Protein AF-A0A183SX69-F1 (afdb_monomer_lite)

Foldseek 3Di:
DQLVVLCVVPVVCNVLLCVLVVLLVVLVVLLVVLVVLVVVPDDPDDDPVLVVLSVVLNVLLVVLSVQLSVQSVVLSSVQSNVCSVPVVCSVVSVVSNVVSSVSSVVSSVVSCCSNCVVPPPPDPPDDDDDDDDDDDDPDDDDPVVVVVVVVVVVVVVPD

pLDDT: mean 77.16, std 22.06, range [25.91, 96.19]

Secondary structure (DSSP, 8-state):
-HHHHHHHH-GGGTGGGGHHHHHHHHHHHHHHHHHHHHHHT--SS--HHHHHHHHHHHHHHHHHHHHHHHHHHHHHHHHHHHHHH-GGGHHHHHHHHHHHHHHHHHHHHHHHHHHHTTS-TT----S-----SS--------TTHHHHHHHHHHTTS--

InterPro domains:
  IPR000245 V-ATPase proteolipid subunit [PR00122] (18-42)
  IPR000245 V-ATPase proteolipid subunit [PR00122] (66-92)
  IPR000245 V-ATPase proteolipid subunit [PR00122] (93-116)
  IPR002379 V-ATPase proteolipid subunit C-like domain [PF00137] (6-38)
  IPR002379 V-ATPase proteolipid subunit C-like domain [PF00137] (55-114)
  IPR011555 V-ATPase proteolipid subunit C, eukaryotic [TIGR01100] (2-80)
  IPR035921 F/V-ATP synthase subunit C superfamily [G3DSA:1.20.120.610] (1-120)
  IPR035921 F/V-ATP synthase subunit C superfamily [SSF81333] (46-115)

Organism: Schistocephalus solidus (NCBI:txid70667)

Sequence (159 aa):
MGISCMAVRKPELIMKSLVPIVMAGIIAVYGLVVSVLIAGQVSVDYTLQQSLSHFGAGLSVGLSGLAAGYAIGVVGDAGVRAYSKEPRVFVGMILILIFAEVLGLYGLILALILTANFQEFWVPTRSSLACDSTECVASEPDAKSYREDYGAVSAARDR

Structure (mmCIF, N/CA/C/O backbone):
data_AF-A0A183SX69-F1
#
_entry.id   AF-A0A183SX69-F1
#
loop_
_atom_site.group_PDB
_atom_site.id
_atom_site.type_symbol
_atom_site.label_atom_id
_atom_site.label_alt_id
_atom_site.label_comp_id
_atom_site.label_asym_id
_atom_site.label_entity_id
_atom_site.label_seq_id
_atom_site.pdbx_PDB_ins_code
_atom_site.Cartn_x
_atom_site.Cartn_y
_atom_site.Cartn_z
_atom_site.occupancy
_atom_site.B_iso_or_equiv
_atom_site.auth_seq_id
_atom_site.auth_comp_id
_atom_site.auth_asym_id
_atom_site.auth_atom_id
_atom_site.pdbx_PDB_model_num
ATOM 1 N N . MET A 1 1 ? 1.097 2.840 20.771 1.00 61.72 1 MET A N 1
ATOM 2 C CA . MET A 1 1 ? 0.770 2.424 22.164 1.00 61.72 1 MET A CA 1
ATOM 3 C C . MET A 1 1 ? -0.558 1.657 22.254 1.00 61.72 1 MET A C 1
ATOM 5 O O . MET A 1 1 ? -0.846 1.107 23.309 1.00 61.72 1 MET A O 1
ATOM 9 N N . GLY A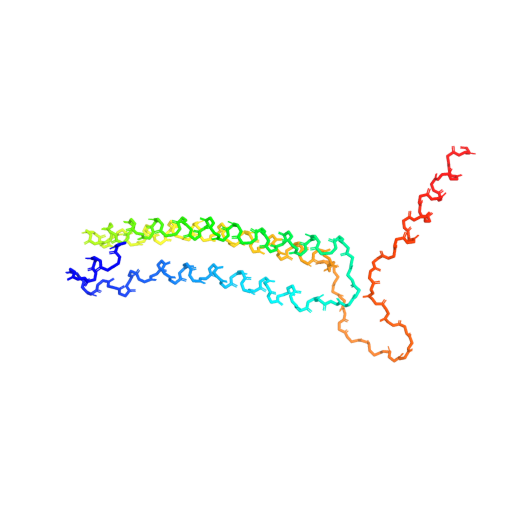 1 2 ? -1.372 1.593 21.190 1.00 78.69 2 GLY A N 1
ATOM 10 C CA . GLY A 1 2 ? -2.723 1.020 21.211 1.00 78.69 2 GLY A CA 1
ATOM 11 C C . GLY A 1 2 ? -2.798 -0.451 21.632 1.00 78.69 2 GLY A C 1
ATOM 12 O O . GLY A 1 2 ? -3.352 -0.749 22.689 1.00 78.69 2 GLY A O 1
ATOM 13 N N . ILE A 1 3 ? -2.220 -1.364 20.842 1.00 85.56 3 ILE A N 1
ATOM 14 C CA . ILE A 1 3 ? -2.328 -2.821 21.065 1.00 85.56 3 ILE A CA 1
ATOM 15 C C . ILE A 1 3 ? -1.739 -3.286 22.404 1.00 85.56 3 ILE A C 1
ATOM 17 O O . ILE A 1 3 ? -2.393 -4.027 23.131 1.00 85.56 3 ILE A O 1
ATOM 21 N N . SER A 1 4 ? -0.553 -2.808 22.787 1.00 86.56 4 SER A N 1
ATOM 22 C CA . SER A 1 4 ? 0.111 -3.208 24.037 1.00 86.56 4 SER A CA 1
ATOM 23 C C . SER A 1 4 ? -0.674 -2.753 25.273 1.00 86.56 4 SER A C 1
ATOM 25 O O . SER A 1 4 ? -0.789 -3.483 26.252 1.00 86.56 4 SER A O 1
ATOM 27 N N . CYS A 1 5 ? -1.272 -1.557 25.223 1.00 83.69 5 CYS A N 1
ATOM 28 C CA . CYS A 1 5 ? -2.066 -1.006 26.324 1.00 83.69 5 CYS A CA 1
ATOM 29 C C . CYS A 1 5 ? -3.437 -1.696 26.465 1.00 83.69 5 CYS A C 1
ATOM 31 O O . CYS A 1 5 ? -3.992 -1.782 27.564 1.00 83.69 5 CYS A O 1
ATOM 33 N N . MET A 1 6 ? -3.974 -2.200 25.352 1.00 83.06 6 MET A N 1
ATOM 34 C CA . MET A 1 6 ? -5.156 -3.059 25.308 1.00 83.06 6 MET A CA 1
ATOM 35 C C . MET A 1 6 ? -4.872 -4.469 25.836 1.00 83.06 6 MET A C 1
ATOM 37 O O . MET A 1 6 ? -5.667 -4.985 26.619 1.00 83.06 6 MET A O 1
ATOM 41 N N . ALA A 1 7 ? -3.731 -5.054 25.461 1.00 86.06 7 ALA A N 1
ATOM 42 C CA . ALA A 1 7 ? -3.342 -6.420 25.807 1.00 86.06 7 ALA A CA 1
ATOM 43 C C . ALA A 1 7 ? -3.266 -6.668 27.322 1.00 86.06 7 ALA A C 1
ATOM 45 O O . ALA A 1 7 ? -3.663 -7.731 27.786 1.00 86.06 7 ALA A O 1
ATOM 46 N N . VAL A 1 8 ? -2.823 -5.673 28.098 1.00 88.19 8 VAL A N 1
ATOM 47 C CA . VAL A 1 8 ? -2.736 -5.775 29.568 1.00 88.19 8 VAL A CA 1
ATOM 48 C C . VAL A 1 8 ? -4.114 -5.720 30.239 1.00 88.19 8 VAL A C 1
ATOM 50 O O . VAL A 1 8 ? -4.302 -6.293 31.305 1.00 88.19 8 VAL A O 1
ATOM 53 N N . ARG A 1 9 ? -5.090 -5.028 29.636 1.00 85.25 9 ARG A N 1
ATOM 54 C CA . ARG A 1 9 ? -6.427 -4.851 30.232 1.00 85.25 9 ARG A CA 1
ATOM 55 C C . ARG A 1 9 ? -7.428 -5.920 29.808 1.00 85.25 9 ARG A C 1
ATOM 57 O O . ARG A 1 9 ? -8.275 -6.290 30.610 1.00 85.25 9 ARG A O 1
ATOM 64 N N . LYS A 1 10 ? -7.382 -6.349 28.545 1.00 85.38 10 LYS A N 1
ATOM 65 C CA . LYS A 1 10 ? -8.320 -7.315 27.953 1.00 85.38 10 LYS A CA 1
ATOM 66 C C . LYS A 1 10 ? -7.566 -8.244 26.991 1.00 85.38 10 LYS A C 1
ATOM 68 O O . LYS A 1 10 ? -7.577 -7.999 25.779 1.00 85.38 10 LYS A O 1
ATOM 73 N N . PRO A 1 11 ? -6.893 -9.291 27.501 1.00 86.25 11 PRO A N 1
ATOM 74 C CA . PRO A 1 11 ? -6.065 -10.170 26.676 1.00 86.25 11 PRO A CA 1
ATOM 75 C C . PRO A 1 11 ? -6.882 -10.983 25.660 1.00 86.25 11 PRO A C 1
ATOM 77 O O . PRO A 1 11 ? -6.392 -11.299 24.578 1.00 86.25 11 PRO A O 1
ATOM 80 N N . GLU A 1 12 ? -8.160 -11.239 25.942 1.00 87.12 12 GLU A N 1
ATOM 81 C CA . GLU A 1 12 ? -9.087 -11.923 25.028 1.00 87.12 12 GLU A CA 1
ATOM 82 C C . GLU A 1 12 ? -9.311 -11.207 23.681 1.00 87.12 12 GLU A C 1
ATOM 84 O O . GLU A 1 12 ? -9.735 -11.827 22.705 1.00 87.12 12 GLU A O 1
ATOM 89 N N . LEU A 1 13 ? -9.012 -9.907 23.589 1.00 84.75 13 LEU A N 1
ATOM 90 C CA . LEU A 1 13 ? -9.235 -9.106 22.381 1.00 84.75 13 LEU A CA 1
ATOM 91 C C . LEU A 1 13 ? -7.990 -8.982 21.482 1.00 84.75 13 LEU A C 1
ATOM 93 O O . LEU A 1 13 ? -8.096 -8.434 20.381 1.00 84.75 13 LEU A O 1
ATOM 97 N N . ILE A 1 14 ? -6.838 -9.524 21.900 1.00 88.00 14 ILE A N 1
ATOM 98 C CA . ILE A 1 14 ? -5.546 -9.356 21.211 1.00 88.00 14 ILE A CA 1
ATOM 99 C C . ILE A 1 14 ? -5.587 -9.909 19.784 1.00 88.00 14 ILE A C 1
ATOM 101 O O . ILE A 1 14 ? -5.210 -9.200 18.852 1.00 88.00 14 ILE A O 1
ATOM 105 N N . MET A 1 15 ? -6.102 -11.127 19.586 1.00 86.94 15 MET A N 1
ATOM 106 C CA . MET A 1 15 ? -6.106 -11.776 18.266 1.00 86.94 15 MET A CA 1
ATOM 107 C C . MET A 1 15 ? -6.821 -10.944 17.192 1.00 86.94 15 MET A C 1
ATOM 109 O O . MET A 1 15 ? -6.345 -10.847 16.066 1.00 86.94 15 MET A O 1
ATOM 113 N N . LYS A 1 16 ? -7.931 -10.282 17.542 1.00 86.75 16 LYS A N 1
ATOM 114 C CA . LYS A 1 16 ? -8.689 -9.437 16.602 1.00 86.75 16 LYS A CA 1
ATOM 115 C C . LYS A 1 16 ? -7.983 -8.115 16.305 1.00 86.75 16 LYS A C 1
ATOM 117 O O . LYS A 1 16 ? -8.138 -7.562 15.223 1.00 86.75 16 LYS A O 1
ATOM 122 N N . SER A 1 17 ? -7.176 -7.619 17.240 1.00 87.25 17 SER A N 1
ATOM 123 C CA . SER A 1 17 ? -6.418 -6.375 17.074 1.00 87.25 17 SER A CA 1
ATOM 124 C C . SER A 1 17 ? -5.156 -6.512 16.213 1.00 87.25 17 SER A C 1
ATOM 126 O O . SER A 1 17 ? -4.512 -5.504 15.938 1.00 87.25 17 SER A O 1
ATOM 128 N N . LEU A 1 18 ? -4.814 -7.724 15.754 1.00 91.69 18 LEU A N 1
ATOM 129 C CA . LEU A 1 18 ? -3.677 -7.960 14.855 1.00 91.69 18 LEU A CA 1
ATOM 130 C C . LEU A 1 18 ? -3.974 -7.638 13.383 1.00 91.69 18 LEU A C 1
ATOM 132 O O . LEU A 1 18 ? -3.043 -7.498 12.595 1.00 91.69 18 LEU A O 1
ATOM 136 N N . VAL A 1 19 ? -5.245 -7.468 13.007 1.00 92.19 19 VAL A N 1
ATOM 137 C CA . VAL A 1 19 ? -5.648 -7.191 11.616 1.00 92.19 19 VAL A CA 1
ATOM 138 C C . VAL A 1 19 ? -4.910 -5.985 10.998 1.00 92.19 19 VAL A C 1
ATOM 140 O O . VAL A 1 19 ? -4.370 -6.148 9.907 1.00 92.19 19 VAL A O 1
ATOM 143 N N . PRO A 1 20 ? -4.778 -4.814 11.659 1.00 90.56 20 PRO A N 1
ATOM 144 C CA . PRO A 1 20 ? -4.058 -3.669 11.089 1.00 90.56 20 PRO A CA 1
ATOM 145 C C . PRO A 1 20 ? -2.561 -3.935 10.861 1.00 90.56 20 PRO A C 1
ATOM 147 O O . PRO A 1 20 ? -1.968 -3.362 9.953 1.00 90.56 20 PRO A O 1
ATOM 150 N N . ILE A 1 21 ? -1.951 -4.812 11.667 1.00 92.88 21 ILE A N 1
ATOM 151 C CA . ILE A 1 21 ? -0.528 -5.173 11.553 1.00 92.88 21 ILE A CA 1
ATOM 152 C C . ILE A 1 21 ? -0.305 -6.037 10.319 1.00 92.88 21 ILE A C 1
ATOM 154 O O . ILE A 1 21 ? 0.636 -5.799 9.568 1.00 92.88 21 ILE A O 1
ATOM 158 N N . VAL A 1 22 ? -1.187 -7.014 10.094 1.00 94.38 22 VAL A N 1
ATOM 159 C CA . VAL A 1 22 ? -1.117 -7.855 8.896 1.00 94.38 22 VAL A CA 1
ATOM 160 C C . VAL A 1 22 ? -1.298 -6.996 7.646 1.00 94.38 22 VAL A C 1
ATOM 162 O O . VAL A 1 22 ? -0.504 -7.134 6.725 1.00 94.38 22 VAL A O 1
ATOM 165 N N . MET A 1 23 ? -2.249 -6.055 7.643 1.00 91.31 23 MET A N 1
ATOM 166 C CA . MET A 1 23 ? -2.469 -5.153 6.501 1.00 91.31 23 MET A CA 1
ATOM 167 C C . MET A 1 23 ? -1.250 -4.267 6.210 1.00 91.31 23 MET A C 1
ATOM 169 O O . MET A 1 23 ? -0.809 -4.195 5.069 1.00 91.31 23 MET A O 1
ATOM 173 N N . ALA A 1 24 ? -0.610 -3.698 7.239 1.00 92.62 24 ALA A N 1
ATOM 174 C CA . ALA A 1 24 ? 0.651 -2.972 7.058 1.00 92.62 24 ALA A CA 1
ATOM 175 C C . ALA A 1 24 ? 1.770 -3.854 6.461 1.00 92.62 24 ALA A C 1
ATOM 177 O O . ALA A 1 24 ? 2.629 -3.361 5.731 1.00 92.62 24 ALA A O 1
ATOM 178 N N . GLY A 1 25 ? 1.753 -5.161 6.743 1.00 94.19 25 GLY A N 1
ATOM 179 C CA . GLY A 1 25 ? 2.683 -6.128 6.164 1.00 94.19 25 GLY A CA 1
ATOM 180 C C . GLY A 1 25 ? 2.479 -6.364 4.665 1.00 94.19 25 GLY A C 1
ATOM 181 O O . GLY A 1 25 ? 3.459 -6.559 3.950 1.00 94.19 25 GLY A O 1
ATOM 182 N N . ILE A 1 26 ? 1.241 -6.305 4.164 1.00 94.88 26 ILE A N 1
ATOM 183 C CA . ILE A 1 26 ? 0.948 -6.551 2.741 1.00 94.88 26 ILE A CA 1
ATOM 184 C C . ILE A 1 26 ? 1.539 -5.432 1.865 1.00 94.88 26 ILE A C 1
ATOM 186 O O . ILE A 1 26 ? 2.128 -5.719 0.823 1.00 94.88 26 ILE A O 1
ATOM 190 N N . ILE A 1 27 ? 1.527 -4.180 2.339 1.00 94.75 27 ILE A N 1
ATOM 191 C CA . ILE A 1 27 ? 2.166 -3.047 1.647 1.00 94.75 27 ILE A CA 1
ATOM 192 C C . ILE A 1 27 ? 3.664 -3.284 1.414 1.00 94.75 27 ILE A C 1
ATOM 194 O O . ILE A 1 27 ? 4.192 -2.950 0.352 1.00 94.75 27 ILE A O 1
ATOM 198 N N . ALA A 1 28 ? 4.359 -3.898 2.376 1.00 94.94 28 ALA A N 1
ATOM 199 C CA . ALA A 1 28 ? 5.775 -4.226 2.220 1.00 94.94 28 ALA A CA 1
ATOM 200 C C . ALA A 1 28 ? 6.003 -5.262 1.105 1.00 94.94 28 ALA A C 1
ATOM 202 O O . ALA A 1 28 ? 6.981 -5.172 0.359 1.00 94.94 28 ALA A O 1
ATOM 203 N N . VAL A 1 29 ? 5.077 -6.213 0.945 1.00 96.00 29 VAL A N 1
ATOM 204 C CA . VAL A 1 29 ? 5.136 -7.213 -0.129 1.00 96.00 29 VAL A CA 1
ATOM 205 C C . VAL A 1 29 ? 4.941 -6.562 -1.500 1.00 96.00 29 VAL A C 1
ATOM 207 O O . VAL A 1 29 ? 5.616 -6.963 -2.445 1.00 96.00 29 VAL A O 1
ATOM 210 N N . TYR A 1 30 ? 4.113 -5.519 -1.628 1.00 95.00 30 TYR A N 1
ATOM 211 C CA . TYR A 1 30 ? 3.966 -4.797 -2.901 1.00 95.00 30 TYR A CA 1
ATOM 212 C C . TYR A 1 30 ? 5.296 -4.202 -3.387 1.00 95.00 30 TYR A C 1
ATOM 214 O O . TYR A 1 30 ? 5.646 -4.353 -4.556 1.00 95.00 30 TYR A O 1
ATOM 222 N N . GLY A 1 31 ? 6.074 -3.588 -2.489 1.00 93.56 31 GLY A N 1
ATOM 223 C CA . GLY A 1 31 ? 7.406 -3.070 -2.819 1.00 93.56 31 GLY A CA 1
ATOM 224 C C . GLY A 1 31 ? 8.415 -4.176 -3.150 1.00 93.56 31 GLY A C 1
ATOM 225 O O . GLY A 1 31 ? 9.195 -4.040 -4.094 1.00 93.56 31 GLY A O 1
ATOM 226 N N . LEU A 1 32 ? 8.365 -5.298 -2.421 1.00 95.06 32 LEU A N 1
ATOM 227 C CA . LEU A 1 32 ? 9.222 -6.461 -2.677 1.00 95.06 32 LEU A CA 1
ATOM 228 C C . LEU A 1 32 ? 8.994 -7.039 -4.080 1.00 95.06 32 LEU A C 1
ATOM 230 O O . LEU A 1 32 ? 9.959 -7.312 -4.791 1.00 95.06 32 LEU A O 1
ATOM 234 N N . VAL A 1 33 ? 7.731 -7.196 -4.489 1.00 94.62 33 VAL A N 1
ATOM 235 C CA . VAL A 1 33 ? 7.372 -7.723 -5.814 1.00 94.62 33 VAL A CA 1
ATOM 236 C C . VAL A 1 33 ? 7.933 -6.830 -6.921 1.00 94.62 33 VAL A C 1
ATOM 238 O O . VAL A 1 33 ? 8.581 -7.337 -7.8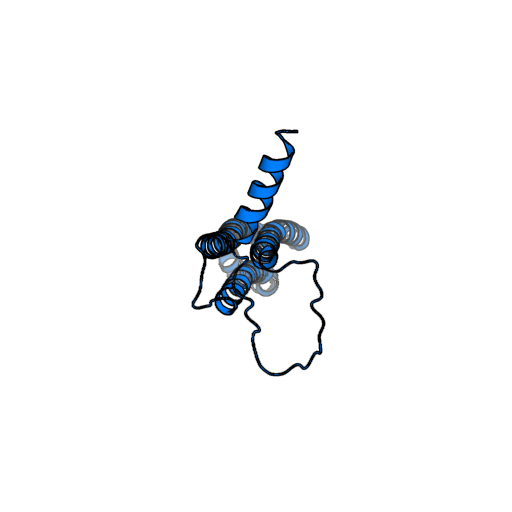33 1.00 94.62 33 VAL A O 1
ATOM 241 N N . VAL A 1 34 ? 7.764 -5.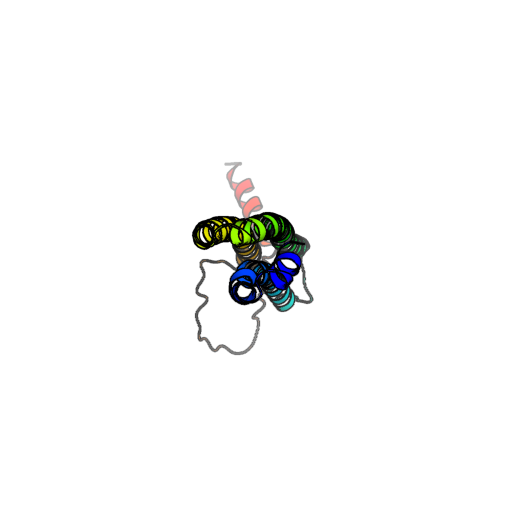506 -6.821 1.00 92.75 34 VAL A N 1
ATOM 242 C CA . VAL A 1 34 ? 8.307 -4.564 -7.818 1.00 92.75 34 VAL A CA 1
ATOM 243 C C . VAL A 1 34 ? 9.837 -4.617 -7.864 1.00 92.75 34 VAL A C 1
ATOM 245 O O . VAL A 1 34 ? 10.414 -4.643 -8.949 1.00 92.75 34 VAL A O 1
ATOM 248 N N . SER A 1 35 ? 10.507 -4.705 -6.710 1.00 92.69 35 SER A N 1
ATOM 249 C CA . SER A 1 35 ? 11.969 -4.823 -6.660 1.00 92.69 35 SER A CA 1
ATOM 250 C C . SER A 1 35 ? 12.481 -6.094 -7.344 1.00 92.69 35 SER A C 1
ATOM 252 O O . SER A 1 35 ? 13.485 -6.036 -8.051 1.00 92.69 35 SER A O 1
ATOM 254 N N . VAL A 1 36 ? 11.816 -7.237 -7.141 1.00 93.50 36 VAL A N 1
ATOM 255 C CA . VAL A 1 36 ? 12.199 -8.511 -7.772 1.00 93.50 36 VAL A CA 1
ATOM 256 C C . VAL A 1 36 ? 11.951 -8.491 -9.279 1.00 93.50 36 VAL A C 1
ATOM 258 O O . VAL A 1 36 ? 12.770 -9.016 -10.030 1.00 93.50 36 VAL A O 1
ATOM 261 N N . LEU A 1 37 ? 10.860 -7.865 -9.731 1.00 89.94 37 LEU A N 1
ATOM 262 C CA . LEU A 1 37 ? 10.545 -7.752 -11.156 1.00 89.94 37 LEU A CA 1
ATOM 263 C C . LEU A 1 37 ? 11.600 -6.933 -11.903 1.00 89.94 37 LEU A C 1
ATOM 265 O O . LEU A 1 37 ? 12.103 -7.388 -12.926 1.00 89.94 37 LEU A O 1
ATOM 269 N N . ILE A 1 38 ? 11.988 -5.775 -11.360 1.00 88.62 38 ILE A N 1
ATOM 270 C CA . ILE A 1 38 ? 13.025 -4.929 -11.966 1.00 88.62 38 ILE A CA 1
ATOM 271 C C . ILE A 1 38 ? 14.372 -5.663 -11.982 1.00 88.62 38 ILE A C 1
ATOM 273 O O . ILE A 1 38 ? 15.056 -5.659 -13.000 1.00 88.62 38 ILE A O 1
ATOM 277 N N . ALA A 1 39 ? 14.738 -6.350 -10.893 1.00 88.31 39 ALA A N 1
ATOM 278 C CA . ALA A 1 39 ? 15.985 -7.115 -10.828 1.00 88.31 39 ALA A CA 1
ATOM 279 C C . ALA A 1 39 ? 16.051 -8.248 -11.869 1.00 88.31 39 ALA A C 1
ATOM 281 O O . ALA A 1 39 ? 17.129 -8.558 -12.369 1.00 88.31 39 ALA A O 1
ATOM 282 N N . GLY A 1 40 ? 14.907 -8.847 -12.214 1.00 85.81 40 GLY A N 1
ATOM 283 C CA . GLY A 1 40 ? 14.819 -9.886 -13.241 1.00 85.81 40 GLY A CA 1
ATOM 284 C C . GLY A 1 40 ? 14.965 -9.376 -14.678 1.00 85.81 40 GLY A C 1
ATOM 285 O O . GLY A 1 40 ? 15.209 -10.181 -15.572 1.00 85.81 40 GLY A O 1
ATOM 286 N N . GLN A 1 41 ? 14.831 -8.068 -14.910 1.00 77.25 41 GLN A N 1
ATOM 287 C CA . GLN A 1 41 ? 14.915 -7.448 -16.238 1.00 77.25 41 GLN A CA 1
ATOM 288 C C . GLN A 1 41 ? 16.257 -6.742 -16.488 1.00 77.25 41 GLN A C 1
ATOM 290 O O . GLN A 1 41 ? 16.417 -6.099 -17.523 1.00 77.25 41 GLN A O 1
ATOM 295 N N . VAL A 1 42 ? 17.222 -6.873 -15.566 1.00 81.81 42 VAL A N 1
ATOM 296 C CA . VAL A 1 42 ? 18.530 -6.216 -15.667 1.00 81.81 42 VAL A CA 1
ATOM 297 C C . VAL A 1 42 ? 19.484 -6.923 -16.634 1.00 81.81 42 VAL A C 1
ATOM 299 O O . VAL A 1 42 ? 19.984 -8.006 -16.338 1.00 81.81 42 VAL A O 1
ATOM 302 N N . SER A 1 43 ? 19.760 -6.282 -17.778 1.00 79.12 43 SER A N 1
ATOM 303 C CA . SER A 1 43 ? 20.720 -6.688 -18.821 1.00 79.12 43 SER A CA 1
ATOM 304 C C . SER A 1 43 ? 21.981 -5.805 -18.865 1.00 79.12 43 SER A C 1
ATOM 306 O O . SER A 1 43 ? 22.090 -4.820 -18.145 1.00 79.12 43 SER A O 1
ATOM 308 N N . VAL A 1 44 ? 22.981 -6.178 -19.675 1.00 78.25 44 VAL A N 1
ATOM 309 C CA . VAL A 1 44 ? 24.263 -5.442 -19.798 1.00 78.25 44 VAL A CA 1
ATOM 310 C C . VAL A 1 44 ? 24.128 -4.196 -20.686 1.00 78.25 44 VAL A C 1
ATOM 312 O O . VAL A 1 44 ? 24.794 -3.193 -20.434 1.00 78.25 44 VAL A O 1
ATOM 315 N N . ASP A 1 45 ? 23.216 -4.232 -21.659 1.00 78.31 45 ASP A N 1
ATOM 316 C CA . ASP A 1 45 ? 22.831 -3.082 -22.476 1.00 78.31 45 ASP A CA 1
ATOM 317 C C . ASP A 1 45 ? 21.596 -2.425 -21.849 1.00 78.31 45 ASP A C 1
ATOM 319 O O . ASP A 1 45 ? 20.520 -3.023 -21.813 1.00 78.31 45 ASP A O 1
ATOM 323 N N . TYR A 1 46 ? 21.777 -1.228 -21.285 1.00 75.75 46 TYR A N 1
ATOM 324 C CA . TYR A 1 46 ? 20.713 -0.437 -20.666 1.00 75.75 46 TYR A CA 1
ATOM 325 C C . TYR A 1 46 ? 20.692 0.9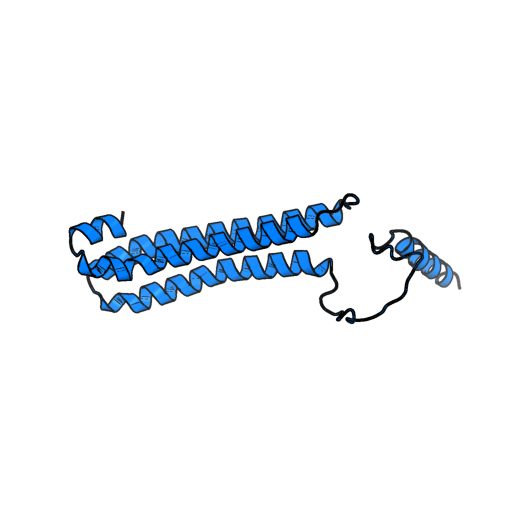74 -21.233 1.00 75.75 46 TYR A C 1
ATOM 327 O O . TYR A 1 46 ? 21.651 1.738 -21.074 1.00 75.75 46 TYR A O 1
ATOM 335 N N . THR A 1 47 ? 19.558 1.379 -21.801 1.00 84.00 47 THR A N 1
ATOM 336 C CA . THR A 1 47 ? 19.335 2.785 -22.134 1.00 84.00 47 THR A CA 1
ATOM 337 C C . THR A 1 47 ? 19.016 3.632 -20.901 1.00 84.00 47 THR A C 1
ATOM 339 O O . THR A 1 47 ? 18.426 3.192 -19.904 1.00 84.00 47 THR A O 1
ATOM 342 N N . LEU A 1 48 ? 19.366 4.921 -20.987 1.00 84.31 48 LEU A N 1
ATOM 343 C CA . LEU A 1 48 ? 19.012 5.922 -19.974 1.00 84.31 48 LEU A CA 1
ATOM 344 C C . LEU A 1 48 ? 17.494 6.034 -19.770 1.00 84.31 48 LEU A C 1
ATOM 346 O O . LEU A 1 48 ? 17.043 6.229 -18.642 1.00 84.31 48 LEU A O 1
ATOM 350 N N . GLN A 1 49 ? 16.703 5.893 -20.839 1.00 80.56 49 GLN A N 1
ATOM 351 C CA . GLN A 1 49 ? 15.241 5.951 -20.758 1.00 80.56 49 GLN A CA 1
ATOM 352 C C . GLN A 1 49 ? 14.675 4.773 -19.956 1.00 80.56 49 GLN A C 1
ATOM 354 O O . GLN A 1 49 ? 13.844 4.982 -19.070 1.00 80.56 49 GLN A O 1
ATOM 359 N N . GLN A 1 50 ? 15.185 3.561 -20.189 1.00 80.31 50 GLN A N 1
ATOM 360 C CA . GLN A 1 50 ? 14.779 2.372 -19.445 1.00 80.31 50 GLN A CA 1
ATOM 361 C C . GLN A 1 50 ? 15.138 2.492 -17.955 1.00 80.31 50 GLN A C 1
ATOM 363 O O . GLN A 1 50 ? 14.300 2.259 -17.084 1.00 80.31 50 GLN A O 1
ATOM 368 N N . SER A 1 51 ? 16.344 2.970 -17.644 1.00 87.38 51 SER A N 1
ATOM 369 C CA . SER A 1 51 ? 16.807 3.137 -16.259 1.00 87.38 51 SER A CA 1
ATOM 370 C C . SER A 1 51 ? 15.967 4.152 -15.468 1.00 87.38 51 SER A C 1
ATOM 372 O O . SER A 1 51 ? 15.588 3.894 -14.324 1.00 87.38 51 SER A O 1
ATOM 374 N N . LEU A 1 52 ? 15.616 5.289 -16.082 1.00 88.31 52 LEU A N 1
ATOM 375 C CA . LEU A 1 52 ? 14.742 6.294 -15.465 1.00 88.31 52 LEU A CA 1
ATOM 376 C C . LEU A 1 52 ? 13.309 5.782 -15.271 1.00 88.31 52 LEU A C 1
ATOM 378 O O . LEU A 1 52 ? 12.677 6.117 -14.268 1.00 88.31 52 LEU A O 1
ATOM 382 N N . SER A 1 53 ? 12.806 4.949 -16.187 1.00 86.31 53 SER A N 1
ATOM 383 C CA . SER A 1 53 ? 11.474 4.349 -16.061 1.00 86.31 53 SER A CA 1
ATOM 384 C C . SER A 1 53 ? 11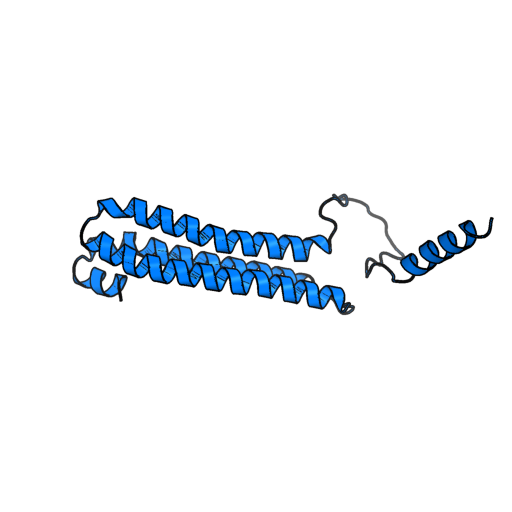.388 3.358 -14.892 1.00 86.31 53 SER A C 1
ATOM 386 O O . SER A 1 53 ? 10.468 3.461 -14.080 1.00 86.31 53 SER A O 1
ATOM 388 N N . HIS A 1 54 ? 12.385 2.481 -14.718 1.00 89.62 54 HIS A N 1
ATOM 389 C CA . HIS A 1 54 ? 12.457 1.557 -13.581 1.00 89.62 54 HIS A CA 1
ATOM 390 C C . HIS A 1 54 ? 12.660 2.291 -12.252 1.00 89.62 54 HIS A C 1
ATOM 392 O O . HIS A 1 54 ? 12.044 1.938 -11.243 1.00 89.62 54 HIS A O 1
ATOM 398 N N . PHE A 1 55 ? 13.468 3.355 -12.250 1.00 90.81 55 PHE A N 1
ATOM 399 C CA . PHE A 1 55 ? 13.609 4.224 -11.085 1.00 90.81 55 PHE A CA 1
ATOM 400 C C . PHE A 1 55 ? 12.268 4.874 -10.713 1.00 90.81 55 PHE A C 1
ATOM 402 O O . PHE A 1 55 ? 11.858 4.816 -9.554 1.00 90.81 55 PHE A O 1
ATOM 409 N N . GLY A 1 56 ? 11.539 5.417 -11.695 1.00 91.88 56 GLY A N 1
ATOM 410 C CA . GLY A 1 56 ? 10.206 5.992 -11.502 1.00 91.88 56 GLY A CA 1
ATOM 411 C C . GLY A 1 56 ? 9.168 4.975 -11.014 1.00 91.88 56 GLY A C 1
ATOM 412 O O . GLY A 1 56 ? 8.387 5.283 -10.112 1.00 91.88 56 GLY A O 1
ATOM 413 N N . ALA A 1 57 ? 9.200 3.746 -11.538 1.00 91.62 57 ALA A N 1
ATOM 414 C CA . ALA A 1 57 ? 8.335 2.655 -11.096 1.00 91.62 57 ALA A CA 1
ATOM 415 C C . ALA A 1 57 ? 8.556 2.334 -9.607 1.00 91.62 57 ALA A C 1
ATOM 417 O O . ALA A 1 57 ? 7.597 2.337 -8.833 1.00 91.62 57 ALA A O 1
ATOM 418 N N . GLY A 1 58 ? 9.811 2.162 -9.175 1.00 93.06 58 GLY A N 1
ATOM 419 C CA . GLY A 1 58 ? 10.148 1.915 -7.768 1.00 93.06 58 GLY A CA 1
ATOM 420 C C . GLY A 1 58 ? 9.785 3.080 -6.836 1.00 93.06 58 GLY A C 1
ATOM 421 O O . GLY A 1 58 ? 9.249 2.868 -5.747 1.00 93.06 58 GLY A O 1
ATOM 422 N N . LEU A 1 59 ? 10.018 4.322 -7.273 1.00 95.19 59 LEU A N 1
ATOM 423 C CA . LEU A 1 59 ? 9.717 5.523 -6.486 1.00 95.19 59 LEU A CA 1
ATOM 424 C C . LEU A 1 59 ? 8.201 5.707 -6.293 1.00 95.19 59 LEU A C 1
ATOM 426 O O . LEU A 1 59 ? 7.751 6.045 -5.196 1.00 95.19 59 LEU A O 1
ATOM 430 N N . SER A 1 60 ? 7.408 5.423 -7.331 1.00 94.50 60 SER A N 1
ATOM 431 C CA . SER A 1 60 ? 5.946 5.533 -7.282 1.00 94.50 60 SER A CA 1
ATOM 432 C C . SER A 1 60 ? 5.318 4.605 -6.234 1.00 94.50 60 SER A C 1
ATOM 434 O O . SER A 1 60 ? 4.583 5.089 -5.372 1.00 94.50 60 SER A O 1
ATOM 436 N N . VAL A 1 61 ? 5.672 3.311 -6.236 1.00 95.56 61 VAL A N 1
ATOM 437 C CA . VAL A 1 61 ? 5.155 2.320 -5.274 1.00 95.56 61 VAL A CA 1
ATOM 438 C C . VAL A 1 61 ? 5.695 2.553 -3.860 1.00 95.56 61 VAL A C 1
ATOM 440 O O . VAL A 1 61 ? 4.977 2.360 -2.878 1.00 95.56 61 VAL A O 1
ATOM 443 N N . GLY A 1 62 ? 6.946 3.012 -3.737 1.00 95.19 62 GLY A N 1
ATOM 444 C CA . GLY A 1 62 ? 7.571 3.295 -2.446 1.00 95.19 62 GLY A CA 1
ATOM 445 C C . GLY A 1 62 ? 6.900 4.458 -1.713 1.00 95.19 62 GLY A C 1
ATOM 446 O O . GLY A 1 62 ? 6.542 4.325 -0.541 1.00 95.19 62 GLY A O 1
ATOM 447 N N . LEU A 1 63 ? 6.677 5.587 -2.397 1.00 96.19 63 LEU A N 1
ATOM 448 C CA . LEU A 1 63 ? 6.035 6.757 -1.785 1.00 96.19 63 LEU A CA 1
ATOM 449 C C . LEU A 1 63 ? 4.542 6.541 -1.521 1.00 96.19 63 LEU A C 1
ATOM 451 O O . LEU A 1 63 ? 4.053 6.948 -0.464 1.00 96.19 63 LEU A O 1
ATOM 455 N N . SER A 1 64 ? 3.819 5.874 -2.426 1.00 95.88 64 SER A N 1
ATOM 456 C CA . SER A 1 64 ? 2.409 5.538 -2.192 1.00 95.88 64 SER A CA 1
ATOM 457 C C . SER A 1 64 ? 2.252 4.554 -1.031 1.00 95.88 64 SER A C 1
ATOM 459 O O . SER A 1 64 ? 1.366 4.725 -0.194 1.00 95.88 64 SER A O 1
ATOM 461 N N . GLY A 1 65 ? 3.135 3.552 -0.943 1.00 95.38 65 GLY A N 1
ATOM 462 C CA . GLY A 1 65 ? 3.158 2.573 0.140 1.00 95.38 65 GLY A CA 1
ATOM 463 C C . GLY A 1 65 ? 3.480 3.207 1.493 1.00 95.38 65 GLY A C 1
ATOM 464 O O . GLY A 1 65 ? 2.826 2.895 2.486 1.00 95.38 65 GLY A O 1
ATOM 465 N N . LEU A 1 66 ? 4.416 4.161 1.538 1.00 95.94 66 LEU A N 1
ATOM 466 C CA . LEU A 1 66 ? 4.723 4.912 2.759 1.00 95.94 66 LEU A CA 1
ATOM 467 C C . LEU A 1 66 ? 3.513 5.729 3.234 1.00 95.94 66 LEU A C 1
ATOM 469 O O . LEU A 1 66 ? 3.182 5.697 4.420 1.00 95.94 66 LEU A O 1
ATOM 473 N N . ALA A 1 67 ? 2.826 6.420 2.320 1.00 95.62 67 ALA A N 1
ATOM 474 C CA . ALA A 1 67 ? 1.629 7.191 2.648 1.00 95.62 67 ALA A CA 1
ATOM 475 C C . ALA A 1 67 ? 0.481 6.297 3.156 1.00 95.62 67 ALA A C 1
ATOM 477 O O . ALA A 1 67 ? -0.135 6.603 4.181 1.00 95.62 67 ALA A O 1
ATOM 478 N N . ALA A 1 68 ? 0.229 5.166 2.489 1.00 95.44 68 ALA A N 1
ATOM 479 C CA . ALA A 1 68 ? -0.788 4.195 2.893 1.00 95.44 68 ALA A CA 1
ATOM 480 C C . ALA A 1 68 ? -0.461 3.552 4.254 1.00 95.44 68 ALA A C 1
ATOM 482 O O . ALA A 1 68 ? -1.308 3.515 5.148 1.00 95.44 68 ALA A O 1
ATOM 483 N N . GLY A 1 69 ? 0.790 3.126 4.458 1.00 95.12 69 GLY A N 1
ATOM 484 C CA . GLY A 1 69 ? 1.258 2.548 5.718 1.00 95.12 69 GLY A CA 1
ATOM 485 C C . GLY A 1 69 ? 1.179 3.533 6.886 1.00 95.12 69 GLY A C 1
ATOM 486 O O . GLY A 1 69 ? 0.787 3.154 7.991 1.00 95.12 69 GLY A O 1
ATOM 487 N N . TYR A 1 70 ? 1.467 4.817 6.642 1.00 95.31 70 TYR A N 1
ATOM 488 C CA . TYR A 1 70 ? 1.292 5.870 7.643 1.00 95.31 70 TYR A CA 1
ATOM 489 C C . TYR A 1 70 ? -0.182 6.040 8.039 1.00 95.31 70 TYR A C 1
ATOM 491 O O . TYR A 1 70 ? -0.503 6.066 9.230 1.00 95.31 70 TYR A O 1
ATOM 499 N N . ALA A 1 71 ? -1.092 6.079 7.060 1.00 94.94 71 ALA A N 1
ATOM 500 C CA . ALA A 1 71 ? -2.529 6.162 7.315 1.00 94.94 71 ALA A CA 1
ATOM 501 C C . ALA A 1 71 ? -3.039 4.954 8.124 1.00 94.94 71 ALA A C 1
ATOM 503 O O . ALA A 1 71 ? -3.736 5.132 9.126 1.00 94.94 71 ALA A O 1
ATOM 504 N N . ILE A 1 72 ? -2.632 3.735 7.753 1.00 95.44 72 ILE A N 1
ATOM 505 C CA . ILE A 1 72 ? -2.976 2.495 8.468 1.00 95.44 72 ILE A CA 1
ATOM 506 C C . ILE A 1 72 ? -2.435 2.506 9.898 1.00 95.44 72 ILE A C 1
ATOM 508 O O . ILE A 1 72 ? -3.144 2.103 10.819 1.00 95.44 72 ILE A O 1
ATOM 512 N N . GLY A 1 73 ? -1.217 3.004 10.117 1.00 93.81 73 GLY A N 1
ATOM 513 C CA . GLY A 1 73 ? -0.630 3.115 11.452 1.00 93.81 73 GLY A CA 1
ATOM 514 C C . GLY A 1 73 ? -1.436 4.029 12.379 1.00 93.81 73 GLY A C 1
ATOM 515 O O . GLY A 1 73 ? -1.724 3.662 13.523 1.00 93.81 73 GLY A O 1
ATOM 516 N N . VAL A 1 74 ? -1.856 5.195 11.879 1.00 94.38 74 VAL A N 1
ATOM 517 C CA . VAL A 1 74 ? -2.650 6.167 12.650 1.00 94.38 74 VAL A CA 1
ATOM 518 C C . VAL A 1 74 ? -4.069 5.650 12.904 1.00 94.38 74 VAL A C 1
ATOM 520 O O . VAL A 1 74 ? -4.538 5.663 14.046 1.00 94.38 74 VAL A O 1
ATOM 523 N N . VAL A 1 75 ? -4.741 5.139 11.866 1.00 94.19 75 VAL A N 1
ATOM 524 C CA . VAL A 1 75 ? -6.087 4.551 11.979 1.00 94.19 75 VAL A CA 1
ATOM 525 C C . VAL A 1 75 ? -6.068 3.311 12.875 1.00 94.19 75 VAL A C 1
ATOM 527 O O . VAL A 1 75 ? -6.991 3.113 13.660 1.00 94.19 75 VAL A O 1
ATOM 530 N N . GLY A 1 76 ? -5.008 2.506 12.823 1.00 93.38 76 GLY A N 1
ATOM 531 C CA . GLY A 1 76 ? -4.816 1.330 13.665 1.00 93.38 76 GLY A CA 1
ATOM 532 C C . GLY A 1 76 ? -4.656 1.670 15.150 1.00 93.38 76 GLY A C 1
ATOM 533 O O . GLY A 1 76 ? -5.328 1.056 15.981 1.00 93.38 76 GLY A O 1
ATOM 534 N N . ASP A 1 77 ? -3.832 2.665 15.518 1.00 92.19 77 ASP A N 1
ATOM 535 C CA . ASP A 1 77 ? -3.678 3.066 16.933 1.00 92.19 77 ASP A CA 1
ATOM 536 C C . ASP A 1 77 ? -4.992 3.641 17.492 1.00 92.19 77 ASP A C 1
ATOM 538 O O . ASP A 1 77 ? -5.402 3.271 18.596 1.00 92.19 77 ASP A O 1
ATOM 542 N N . ALA A 1 78 ? -5.697 4.475 16.719 1.00 92.75 78 ALA A N 1
ATOM 543 C CA . ALA A 1 78 ? -6.990 5.034 17.116 1.00 92.75 78 ALA A CA 1
ATOM 544 C C . ALA A 1 78 ? -8.106 3.972 17.163 1.00 92.75 78 ALA A C 1
ATOM 546 O O . ALA A 1 78 ? -8.880 3.914 18.124 1.00 92.75 78 ALA A O 1
ATOM 547 N N . GLY A 1 79 ? -8.163 3.096 16.159 1.00 92.12 79 GLY A N 1
ATOM 548 C CA . GLY A 1 79 ? -9.171 2.049 16.012 1.00 92.12 79 GLY A CA 1
ATOM 549 C C . GLY A 1 79 ? -9.092 1.002 17.118 1.00 92.12 79 GLY A C 1
ATOM 550 O O . GLY A 1 79 ? -10.108 0.680 17.732 1.00 92.12 79 GLY A O 1
ATOM 551 N N . VAL A 1 80 ? -7.885 0.547 17.470 1.00 91.88 80 VAL A N 1
ATOM 552 C CA . VAL A 1 80 ? -7.688 -0.410 18.571 1.00 91.88 80 VAL A CA 1
ATOM 553 C C . VAL A 1 80 ? -8.069 0.206 19.924 1.00 91.88 80 VAL A C 1
ATOM 555 O O . VAL A 1 80 ? -8.660 -0.465 20.772 1.00 91.88 80 VAL A O 1
ATOM 558 N N . ARG A 1 81 ? -7.822 1.507 20.132 1.00 90.50 81 ARG A N 1
ATOM 559 C CA . ARG A 1 81 ? -8.283 2.212 21.342 1.00 90.50 81 ARG A CA 1
ATOM 560 C C . ARG A 1 81 ? -9.806 2.318 21.406 1.00 90.50 81 ARG A C 1
ATOM 562 O O . ARG A 1 81 ? -10.366 2.146 22.488 1.00 90.50 81 ARG A O 1
ATOM 569 N N . ALA A 1 82 ? -10.481 2.581 20.288 1.00 90.56 82 ALA A N 1
ATOM 570 C CA . ALA A 1 82 ? -11.944 2.611 20.227 1.00 90.56 82 ALA A CA 1
ATOM 571 C C . ALA A 1 82 ? -12.547 1.215 20.462 1.00 90.56 82 ALA A C 1
ATOM 573 O O . ALA A 1 82 ? -13.483 1.066 21.248 1.00 90.56 82 ALA A O 1
ATOM 574 N N . TYR A 1 83 ? -11.932 0.186 19.876 1.00 89.69 83 TYR A N 1
ATOM 575 C CA . TYR A 1 83 ? -12.328 -1.211 20.036 1.00 89.69 83 TYR A CA 1
ATOM 576 C C . TYR A 1 83 ? -12.253 -1.694 21.497 1.00 89.69 83 TYR A C 1
ATOM 578 O O . TYR A 1 83 ? -13.064 -2.516 21.920 1.00 89.69 83 TYR A O 1
ATOM 586 N N . SER A 1 84 ? -11.351 -1.122 22.309 1.00 88.50 84 SER A N 1
ATOM 587 C CA . SER A 1 84 ? -11.268 -1.401 23.755 1.00 88.50 84 SER A CA 1
ATOM 588 C C . SER A 1 84 ? -12.541 -1.060 24.536 1.00 88.50 84 SER A C 1
ATOM 590 O O . SER A 1 84 ? -12.860 -1.724 25.536 1.00 88.50 84 SER A O 1
ATOM 592 N N . LYS A 1 85 ? -13.235 -0.007 24.084 1.00 89.69 85 LYS A N 1
ATOM 593 C CA . LYS A 1 85 ? -14.424 0.559 24.720 1.00 89.69 85 LYS A CA 1
ATOM 594 C C . LYS A 1 85 ? -15.672 -0.170 24.253 1.00 89.69 85 LYS A C 1
ATOM 596 O O . LYS A 1 85 ? -16.457 -0.599 25.091 1.00 89.69 85 LYS A O 1
ATOM 601 N N . GLU A 1 86 ? -15.817 -0.358 22.943 1.00 90.50 86 GLU A N 1
ATOM 602 C CA . GLU A 1 86 ? -16.982 -1.018 22.366 1.00 90.50 86 GLU A CA 1
ATOM 603 C C . GLU A 1 86 ? -16.596 -1.937 21.196 1.00 90.50 86 GLU A C 1
ATOM 605 O O . GLU A 1 86 ? -16.091 -1.463 20.179 1.00 90.50 86 GLU A O 1
ATOM 610 N N . PRO A 1 87 ? -16.863 -3.255 21.277 1.00 86.25 87 PRO A N 1
ATOM 611 C CA . PRO A 1 87 ? -16.433 -4.201 20.248 1.00 86.25 87 PRO A CA 1
ATOM 612 C C . PRO A 1 87 ? -17.214 -4.073 18.930 1.00 86.25 87 PRO A C 1
ATOM 614 O O . PRO A 1 87 ? -16.779 -4.593 17.904 1.00 86.25 87 PRO A O 1
ATOM 617 N N . ARG A 1 88 ? -18.351 -3.364 18.921 1.00 89.81 88 ARG A N 1
ATOM 618 C CA . ARG A 1 88 ? -19.177 -3.154 17.718 1.00 89.81 88 ARG A CA 1
ATOM 619 C C . ARG A 1 88 ? -18.486 -2.275 16.665 1.00 89.81 88 ARG A C 1
ATOM 621 O O . ARG A 1 88 ? -18.797 -2.398 15.486 1.00 89.81 88 ARG A O 1
ATOM 628 N N . VAL A 1 89 ? -17.501 -1.457 17.055 1.00 91.19 89 VAL A N 1
ATOM 629 C CA . VAL A 1 89 ? -16.739 -0.588 16.130 1.00 91.19 89 VAL A CA 1
ATOM 630 C C . VAL A 1 89 ? -15.687 -1.336 15.296 1.00 91.19 89 VAL A C 1
ATOM 632 O O . VAL A 1 89 ? -15.030 -0.734 14.449 1.00 91.19 89 VAL A O 1
ATOM 635 N N . PHE A 1 90 ? -15.539 -2.652 15.491 1.00 89.12 90 PHE A N 1
ATOM 636 C CA . PHE A 1 90 ? -14.573 -3.486 14.769 1.00 89.12 90 PHE A CA 1
ATOM 637 C C . PHE A 1 90 ? -14.754 -3.446 13.250 1.00 89.12 90 PHE A C 1
ATOM 639 O O . PHE A 1 90 ? -13.782 -3.299 12.513 1.00 89.12 90 PHE A O 1
ATOM 646 N N . VAL A 1 91 ? -16.003 -3.529 12.783 1.00 93.44 91 VAL A N 1
ATOM 647 C CA . VAL A 1 91 ? -16.313 -3.517 11.346 1.00 93.44 91 VAL A CA 1
ATOM 648 C C . VAL A 1 91 ? -15.959 -2.160 10.733 1.00 93.44 91 VAL A C 1
ATOM 650 O O . VAL A 1 91 ? -15.343 -2.110 9.674 1.00 93.44 91 VAL A O 1
ATOM 653 N N . GLY A 1 92 ? -16.259 -1.059 11.432 1.00 93.31 92 GLY A N 1
ATOM 654 C CA . GLY A 1 92 ? -15.919 0.294 10.979 1.00 93.31 92 GLY A CA 1
ATOM 655 C C . GLY A 1 92 ? -14.411 0.520 10.850 1.00 93.31 92 GLY A C 1
ATOM 656 O O . GLY A 1 92 ? -13.961 1.108 9.871 1.00 93.31 92 GLY A O 1
ATOM 657 N N . MET A 1 93 ? -13.620 -0.009 11.788 1.00 93.06 93 MET A N 1
ATOM 658 C CA . MET A 1 93 ? -12.156 0.037 11.713 1.00 93.06 93 MET A CA 1
ATOM 659 C C . MET A 1 93 ? -11.631 -0.685 10.463 1.00 93.06 93 MET A C 1
ATOM 661 O O . MET A 1 93 ? -10.783 -0.143 9.761 1.00 93.06 93 MET A O 1
ATOM 665 N N . ILE A 1 94 ? -12.150 -1.878 10.158 1.00 94.31 94 ILE A N 1
ATOM 666 C CA . ILE A 1 94 ? -11.736 -2.648 8.976 1.00 94.31 94 ILE A CA 1
ATOM 667 C C . ILE A 1 94 ? -12.083 -1.909 7.680 1.00 94.31 94 ILE A C 1
ATOM 669 O O . ILE A 1 94 ? -11.249 -1.847 6.783 1.00 94.31 94 ILE A O 1
ATOM 673 N N . LEU A 1 95 ? -13.274 -1.311 7.588 1.00 94.62 95 LEU A N 1
ATOM 674 C CA . LEU A 1 95 ? -13.689 -0.566 6.394 1.00 94.62 95 LEU A CA 1
ATOM 675 C C . LEU A 1 95 ? -12.722 0.581 6.070 1.00 94.62 95 LEU A C 1
ATOM 677 O O . LEU A 1 95 ? -12.305 0.724 4.924 1.00 94.62 95 LEU A O 1
ATOM 681 N N . ILE A 1 96 ? -12.314 1.360 7.077 1.00 94.88 96 ILE A N 1
ATOM 682 C CA . ILE A 1 96 ? -11.367 2.470 6.884 1.00 94.88 96 ILE A CA 1
ATOM 683 C C . ILE A 1 96 ? -9.976 1.943 6.493 1.00 94.88 96 ILE A C 1
ATOM 685 O O . ILE A 1 96 ? -9.320 2.525 5.631 1.00 94.88 96 ILE A O 1
ATOM 689 N N . LEU A 1 97 ? -9.535 0.827 7.083 1.00 94.00 97 LEU A N 1
ATOM 690 C CA . LEU A 1 97 ? -8.248 0.201 6.762 1.00 94.00 97 LEU A CA 1
ATOM 691 C C . LEU A 1 97 ? -8.185 -0.306 5.316 1.00 94.00 97 LEU A C 1
ATOM 693 O O . LEU A 1 97 ? -7.165 -0.123 4.662 1.00 94.00 97 LEU A O 1
ATOM 697 N N . ILE A 1 98 ? -9.271 -0.880 4.793 1.00 95.25 98 ILE A N 1
ATOM 698 C CA . ILE A 1 98 ? -9.325 -1.335 3.396 1.00 95.25 98 ILE A CA 1
ATOM 699 C C . ILE A 1 98 ? -9.240 -0.142 2.438 1.00 95.25 98 ILE A C 1
ATOM 701 O O . ILE A 1 98 ? -8.488 -0.193 1.473 1.00 95.25 98 ILE A O 1
ATOM 705 N N . PHE A 1 99 ? -9.949 0.960 2.703 1.00 94.06 99 PHE A N 1
ATOM 706 C CA . PHE A 1 99 ? -9.840 2.148 1.847 1.00 94.06 99 PHE A CA 1
ATOM 707 C C . PHE A 1 99 ? -8.434 2.758 1.849 1.00 94.06 99 PHE A C 1
ATOM 709 O O . PHE A 1 99 ? -7.983 3.242 0.812 1.00 94.06 99 PHE A O 1
ATOM 716 N N . ALA A 1 100 ? -7.730 2.709 2.984 1.00 94.25 100 ALA A N 1
ATOM 717 C CA . ALA A 1 100 ? -6.335 3.132 3.056 1.00 94.25 100 ALA A CA 1
ATOM 718 C C . ALA A 1 100 ? -5.408 2.205 2.246 1.00 94.25 100 ALA A C 1
ATOM 720 O O . ALA A 1 100 ? -4.527 2.689 1.540 1.00 94.25 100 ALA A O 1
ATOM 721 N N . GLU A 1 101 ? -5.639 0.892 2.296 1.00 94.44 101 GLU A N 1
ATOM 722 C CA . GLU A 1 101 ? -4.856 -0.117 1.569 1.00 94.44 101 GLU A CA 1
ATOM 723 C C . GLU A 1 101 ? -4.936 0.058 0.047 1.00 94.44 101 GLU A C 1
ATOM 725 O O . GLU A 1 101 ? -3.939 -0.077 -0.666 1.00 94.44 101 GLU A O 1
ATOM 730 N N . VAL A 1 102 ? -6.115 0.417 -0.466 1.00 95.44 102 VAL A N 1
ATOM 731 C CA . VAL A 1 102 ? -6.332 0.598 -1.907 1.00 95.44 102 VAL A CA 1
ATOM 732 C C . VAL A 1 102 ? -5.416 1.696 -2.485 1.00 95.44 102 VAL A C 1
ATOM 734 O O . VAL A 1 102 ? -4.999 1.596 -3.637 1.00 95.44 102 VAL A O 1
ATOM 737 N N . LEU A 1 103 ? -4.999 2.688 -1.684 1.00 93.69 103 LEU A N 1
ATOM 738 C CA . LEU A 1 103 ? -4.006 3.693 -2.097 1.00 93.69 103 LEU A CA 1
ATOM 739 C C . LEU A 1 103 ? -2.633 3.072 -2.405 1.00 93.69 103 LEU A C 1
ATOM 741 O O . LEU A 1 103 ? -1.966 3.486 -3.353 1.00 93.69 103 LEU A O 1
ATOM 745 N N . GLY A 1 104 ? -2.222 2.062 -1.632 1.00 93.75 104 GLY A N 1
ATOM 746 C CA . GLY A 1 104 ? -1.001 1.295 -1.880 1.00 93.75 104 GLY A CA 1
ATOM 747 C C . GLY A 1 104 ? -1.116 0.420 -3.130 1.00 93.75 104 GLY A C 1
ATOM 748 O O . GLY A 1 104 ? -0.193 0.388 -3.946 1.00 93.75 104 GLY A O 1
ATOM 749 N N . LEU A 1 105 ? -2.278 -0.213 -3.327 1.00 94.38 105 LEU A N 1
ATOM 750 C CA . LEU A 1 105 ? -2.566 -1.014 -4.522 1.00 94.38 105 LEU A CA 1
ATOM 751 C C . LEU A 1 105 ? -2.534 -0.185 -5.810 1.00 94.38 105 LEU A C 1
ATOM 753 O O . LEU A 1 105 ? -2.003 -0.650 -6.817 1.00 94.38 105 LEU A O 1
ATOM 757 N N . TYR A 1 106 ? -3.039 1.051 -5.792 1.00 95.00 106 TYR A N 1
ATOM 758 C CA . TYR A 1 106 ? -2.944 1.929 -6.960 1.00 95.00 106 TYR A CA 1
ATOM 759 C C . TYR A 1 106 ? -1.490 2.212 -7.354 1.00 95.00 106 TYR A C 1
ATOM 761 O O . TYR A 1 106 ? -1.166 2.181 -8.540 1.00 95.00 106 TYR A O 1
ATOM 769 N N . GLY A 1 107 ? -0.600 2.420 -6.380 1.00 93.19 107 GLY A N 1
ATOM 770 C CA . GLY A 1 107 ? 0.828 2.605 -6.650 1.00 93.19 107 GLY A CA 1
ATOM 771 C C . GLY A 1 107 ? 1.496 1.371 -7.257 1.00 93.19 107 GLY A C 1
ATOM 772 O O . GLY A 1 107 ? 2.293 1.501 -8.184 1.00 93.19 107 GLY A O 1
ATOM 773 N N . LEU A 1 108 ? 1.123 0.171 -6.802 1.00 93.12 108 LEU A N 1
ATOM 774 C CA . LEU A 1 108 ? 1.599 -1.083 -7.392 1.00 93.12 108 LEU A CA 1
ATOM 775 C C . LEU A 1 108 ? 1.159 -1.226 -8.856 1.00 93.12 108 LEU A C 1
ATOM 777 O O . LEU A 1 108 ? 1.976 -1.556 -9.711 1.00 93.12 108 LEU A O 1
ATOM 781 N N . ILE A 1 109 ? -0.115 -0.962 -9.155 1.00 93.56 109 ILE A N 1
ATOM 782 C CA . ILE A 1 109 ? -0.645 -1.060 -10.522 1.00 93.56 109 ILE A CA 1
ATOM 783 C C . ILE A 1 109 ? 0.092 -0.088 -11.452 1.00 93.56 109 ILE A C 1
ATOM 785 O O . ILE A 1 109 ? 0.483 -0.474 -12.552 1.00 93.56 109 ILE A O 1
ATOM 789 N N . LEU A 1 110 ? 0.343 1.148 -11.006 1.00 92.44 110 LEU A N 1
ATOM 790 C CA . LEU A 1 110 ? 1.103 2.123 -11.791 1.00 92.44 110 LEU A CA 1
ATOM 791 C C . LEU A 1 110 ? 2.549 1.676 -12.031 1.00 92.44 110 LEU A C 1
ATOM 793 O O . LEU A 1 110 ? 3.024 1.769 -13.161 1.00 92.44 110 LEU A O 1
ATOM 797 N N . ALA A 1 111 ? 3.230 1.145 -11.013 1.00 91.06 111 ALA A N 1
ATOM 798 C CA . ALA A 1 111 ? 4.590 0.629 -11.156 1.00 91.06 111 ALA A CA 1
ATOM 799 C C . ALA A 1 111 ? 4.666 -0.548 -12.143 1.00 91.06 111 ALA A C 1
ATOM 801 O O . ALA A 1 111 ? 5.592 -0.617 -12.955 1.00 91.06 111 ALA A O 1
ATOM 802 N N . LEU A 1 112 ? 3.672 -1.444 -12.113 1.00 89.75 112 LEU A N 1
ATOM 803 C CA . LEU A 1 112 ? 3.568 -2.556 -13.057 1.00 89.75 112 LEU A CA 1
ATOM 804 C C . LEU A 1 112 ? 3.325 -2.066 -14.479 1.00 89.75 112 LEU A C 1
ATOM 806 O O . LEU A 1 112 ? 3.999 -2.533 -15.383 1.00 89.75 112 LEU A O 1
ATOM 810 N N . ILE A 1 113 ? 2.425 -1.105 -14.684 1.00 88.81 113 ILE A N 1
ATOM 811 C CA . ILE A 1 113 ? 2.166 -0.530 -16.009 1.00 88.81 113 ILE A CA 1
ATOM 812 C C . ILE A 1 113 ? 3.414 0.185 -16.544 1.00 88.81 113 ILE A C 1
ATOM 814 O O . ILE A 1 113 ? 3.766 -0.000 -17.700 1.00 88.81 113 ILE A O 1
ATOM 818 N N . LEU A 1 114 ? 4.135 0.950 -15.721 1.00 85.81 114 LEU A N 1
ATOM 819 C CA . LEU A 1 114 ? 5.395 1.597 -16.117 1.00 85.81 114 LEU A CA 1
ATOM 820 C C . LEU A 1 114 ? 6.472 0.587 -16.527 1.00 85.81 114 LEU A C 1
ATOM 822 O O . LEU A 1 114 ? 7.161 0.795 -17.520 1.00 85.81 114 LEU A O 1
ATOM 826 N N . THR A 1 115 ? 6.583 -0.512 -15.784 1.00 82.25 115 THR A N 1
ATOM 827 C CA . THR A 1 115 ? 7.545 -1.585 -16.068 1.00 82.25 115 THR A CA 1
ATOM 828 C C . THR A 1 115 ? 7.111 -2.424 -17.280 1.00 82.25 115 THR A C 1
ATOM 830 O O . THR A 1 115 ? 7.946 -2.856 -18.066 1.00 82.25 115 THR A O 1
ATOM 833 N N . ALA A 1 116 ? 5.802 -2.618 -17.470 1.00 74.12 116 ALA A N 1
ATOM 834 C CA . ALA A 1 116 ? 5.216 -3.412 -18.547 1.00 74.12 116 ALA A CA 1
ATOM 835 C C . ALA A 1 116 ? 5.005 -2.636 -19.853 1.00 74.12 116 ALA A C 1
ATOM 837 O O . ALA A 1 116 ? 4.949 -3.254 -20.900 1.00 74.12 116 ALA A O 1
ATOM 838 N N . ASN A 1 117 ? 4.910 -1.305 -19.851 1.00 58.78 117 ASN A N 1
ATOM 839 C CA . ASN A 1 117 ? 4.832 -0.510 -21.085 1.00 58.78 117 ASN A CA 1
ATOM 840 C C . ASN A 1 117 ? 6.153 -0.499 -21.865 1.00 58.78 117 ASN A C 1
ATOM 842 O O . ASN A 1 117 ? 6.161 -0.156 -23.040 1.00 58.78 117 ASN A O 1
ATOM 846 N N . PHE A 1 118 ? 7.256 -0.917 -21.240 1.00 53.59 118 PHE A N 1
ATOM 847 C CA . PHE A 1 118 ? 8.475 -1.292 -21.959 1.00 53.59 118 PHE A CA 1
ATOM 848 C C . PHE A 1 118 ? 8.340 -2.647 -22.685 1.00 53.59 118 PHE A C 1
ATOM 850 O O . PHE A 1 118 ? 9.208 -3.035 -23.456 1.00 53.59 118 PHE A O 1
ATOM 857 N N . GLN A 1 119 ? 7.242 -3.364 -22.444 1.00 46.84 119 GLN A N 1
ATOM 858 C CA . GLN A 1 119 ? 6.943 -4.696 -22.947 1.00 46.84 119 GLN A CA 1
ATOM 859 C C . GLN A 1 119 ? 5.474 -4.758 -23.402 1.00 46.84 119 GLN A C 1
ATOM 861 O O . GLN A 1 119 ? 4.669 -5.453 -22.794 1.00 46.84 119 GLN A O 1
ATOM 866 N N . GLU A 1 120 ? 5.126 -3.966 -24.427 1.00 40.75 120 GLU A N 1
ATOM 867 C CA . GLU A 1 120 ? 3.908 -4.056 -25.263 1.00 40.75 120 GLU A CA 1
ATOM 868 C C . GLU A 1 120 ? 2.776 -4.921 -24.662 1.00 40.75 120 GLU A C 1
ATOM 870 O O . GLU A 1 120 ? 2.584 -6.087 -25.015 1.00 40.75 120 GLU A O 1
ATOM 875 N N . PHE A 1 121 ? 1.992 -4.332 -23.751 1.00 40.88 121 PHE A N 1
ATOM 876 C CA . PHE A 1 121 ? 0.856 -4.951 -23.045 1.00 40.88 121 PHE A CA 1
ATOM 877 C C . PHE A 1 121 ? -0.252 -5.501 -23.986 1.00 40.88 121 PHE A C 1
ATOM 879 O O . PHE A 1 121 ? -1.209 -6.122 -23.523 1.00 40.88 121 PHE A O 1
ATOM 886 N N . TRP A 1 122 ? -0.120 -5.319 -25.309 1.00 25.91 122 TRP A N 1
ATOM 887 C CA . TRP A 1 122 ? -1.012 -5.845 -26.349 1.00 25.91 122 TRP A CA 1
ATOM 888 C C . TRP A 1 122 ? -0.319 -6.744 -27.388 1.00 25.91 122 TRP A C 1
ATOM 890 O O . TRP A 1 122 ? -0.727 -6.777 -28.546 1.00 25.91 122 TRP A O 1
ATOM 900 N N . VAL A 1 123 ? 0.696 -7.528 -27.012 1.00 31.11 123 VAL A N 1
ATOM 901 C CA . VAL A 1 123 ? 1.141 -8.644 -27.863 1.00 31.11 123 VAL A CA 1
ATOM 902 C C . VAL A 1 123 ? 1.158 -9.947 -27.068 1.00 31.11 123 VAL A C 1
ATOM 904 O O . VAL A 1 123 ? 2.038 -10.162 -26.235 1.00 31.11 123 VAL A O 1
ATOM 907 N N . PRO A 1 124 ? 0.236 -10.889 -27.343 1.00 35.66 124 PRO A N 1
ATOM 908 C CA . PRO A 1 124 ? 0.536 -12.283 -27.096 1.00 35.66 124 PRO A CA 1
ATOM 909 C C . PRO A 1 124 ? 1.620 -12.687 -28.100 1.00 35.66 124 PRO A C 1
ATOM 911 O O . PRO A 1 124 ? 1.311 -13.099 -29.219 1.00 35.66 124 PRO A O 1
ATOM 914 N N . THR A 1 125 ? 2.900 -12.591 -27.733 1.00 42.81 125 THR A N 1
ATOM 915 C CA . THR A 1 125 ? 3.954 -13.244 -28.518 1.00 42.81 125 THR A CA 1
ATOM 916 C C . THR A 1 125 ? 3.907 -14.722 -28.173 1.00 42.81 125 THR A C 1
ATOM 918 O O . THR A 1 125 ? 4.589 -15.214 -27.282 1.00 42.81 125 THR A O 1
ATOM 921 N N . ARG A 1 126 ? 2.958 -15.385 -28.834 1.00 39.25 126 ARG A N 1
ATOM 922 C CA . ARG A 1 126 ? 3.016 -16.753 -29.341 1.00 39.25 126 ARG A CA 1
ATOM 923 C C . ARG A 1 126 ? 4.091 -17.623 -28.673 1.00 39.25 126 ARG A C 1
ATOM 925 O O . ARG A 1 126 ? 5.270 -17.562 -29.009 1.00 39.25 126 ARG A O 1
ATOM 932 N N . SER A 1 127 ? 3.649 -18.516 -27.798 1.00 55.84 127 SER A N 1
ATOM 933 C CA . SER A 1 127 ? 4.328 -19.788 -27.578 1.00 55.84 127 SER A CA 1
ATOM 934 C C . SER A 1 127 ? 4.633 -20.481 -28.924 1.00 55.84 127 SER A C 1
ATOM 936 O O . SER A 1 127 ? 3.804 -20.457 -29.831 1.00 55.84 127 SER A O 1
ATOM 938 N N . SER A 1 128 ? 5.786 -21.153 -29.026 1.00 38.84 128 SER A N 1
ATOM 939 C CA . SER A 1 128 ? 6.058 -22.232 -30.002 1.00 38.84 128 SER A CA 1
ATOM 940 C C . SER A 1 128 ? 6.419 -21.848 -31.458 1.00 38.84 128 SER A C 1
ATOM 942 O O . SER A 1 128 ? 5.615 -22.004 -32.369 1.00 38.84 128 SER A O 1
ATOM 944 N N . LEU A 1 129 ? 7.681 -21.466 -31.685 1.00 37.66 129 LEU A N 1
ATOM 945 C CA . LEU A 1 129 ? 8.527 -21.724 -32.876 1.00 37.66 129 LEU A CA 1
ATOM 946 C C . LEU A 1 129 ? 9.970 -21.561 -32.344 1.00 37.66 129 LEU A C 1
ATOM 948 O O . LEU A 1 129 ? 10.301 -20.490 -31.863 1.00 37.66 129 LEU A O 1
ATOM 952 N N . ALA A 1 130 ? 10.831 -22.564 -32.168 1.00 39.31 130 ALA A N 1
ATOM 953 C CA . ALA A 1 130 ? 11.328 -23.521 -33.153 1.00 39.31 130 ALA A CA 1
ATOM 954 C C . ALA A 1 130 ? 11.726 -22.845 -34.480 1.00 39.31 130 ALA A C 1
ATOM 956 O O . ALA A 1 130 ? 11.005 -22.945 -35.465 1.00 39.31 130 ALA A O 1
ATOM 957 N N . CYS A 1 131 ? 12.854 -22.131 -34.452 1.00 32.59 131 CYS A N 1
ATOM 958 C CA . CYS A 1 131 ? 13.835 -21.955 -35.537 1.00 32.59 131 CYS A CA 1
ATOM 959 C C . CYS A 1 131 ? 15.064 -21.309 -34.869 1.00 32.59 131 CYS A C 1
ATOM 961 O O . CYS A 1 131 ? 14.999 -20.164 -34.439 1.00 32.59 131 CYS A O 1
ATOM 963 N N . ASP A 1 132 ? 15.993 -22.092 -34.329 1.00 37.62 132 ASP A N 1
ATOM 964 C CA . ASP A 1 132 ? 17.212 -22.578 -34.991 1.00 37.62 132 ASP A CA 1
ATOM 965 C C . ASP A 1 132 ? 18.001 -21.484 -35.741 1.00 37.62 132 ASP A C 1
ATOM 967 O O . ASP A 1 132 ? 17.514 -20.907 -36.704 1.00 37.62 132 ASP A O 1
ATOM 971 N N . SER A 1 133 ? 19.205 -21.233 -35.214 1.00 48.75 133 SER A N 1
ATOM 972 C CA . SER A 1 133 ? 20.378 -20.539 -35.767 1.00 48.75 133 SER A CA 1
ATOM 973 C C . SER A 1 133 ? 20.217 -19.234 -36.590 1.00 48.75 133 SER A C 1
ATOM 975 O O . SER A 1 133 ? 19.676 -19.202 -37.686 1.00 48.75 133 SER A O 1
ATOM 977 N N . THR A 1 134 ? 20.912 -18.196 -36.094 1.00 44.22 134 THR A N 1
ATOM 978 C CA . THR A 1 134 ? 21.239 -16.866 -36.666 1.00 44.22 134 THR A CA 1
ATOM 979 C C . THR A 1 134 ? 20.194 -15.747 -36.496 1.00 44.22 134 THR A C 1
ATOM 981 O O . THR A 1 134 ? 19.191 -15.680 -37.186 1.00 44.22 134 THR A O 1
ATOM 984 N N . GLU A 1 135 ? 20.518 -14.851 -35.550 1.00 46.91 135 GLU A N 1
ATOM 985 C CA . GLU A 1 135 ? 19.933 -13.523 -35.278 1.00 46.91 135 GLU A CA 1
ATOM 986 C C . GLU A 1 135 ? 18.528 -13.473 -34.642 1.00 46.91 135 GLU A C 1
ATOM 988 O O . GLU A 1 135 ? 17.533 -13.143 -35.275 1.00 46.91 135 GLU A O 1
ATOM 993 N N . CYS A 1 136 ? 18.473 -13.670 -33.318 1.00 28.00 136 CYS A N 1
ATOM 994 C CA . CYS A 1 136 ? 17.389 -13.157 -32.469 1.00 28.00 136 CYS A CA 1
ATOM 995 C C . CYS A 1 136 ? 17.961 -12.120 -31.496 1.00 28.00 136 CYS A C 1
ATOM 997 O O . CYS A 1 136 ? 18.187 -12.397 -30.319 1.00 28.00 136 CYS A O 1
ATOM 999 N N . VAL A 1 137 ? 18.241 -10.929 -32.020 1.00 35.09 137 VAL A N 1
ATOM 1000 C CA . VAL A 1 137 ? 18.522 -9.729 -31.231 1.00 35.09 137 VAL A CA 1
ATOM 1001 C C . VAL A 1 137 ? 17.180 -9.061 -30.948 1.00 35.09 137 VAL A C 1
ATOM 1003 O O . VAL A 1 137 ? 16.560 -8.502 -31.845 1.00 35.09 137 VAL A O 1
ATOM 1006 N N . ALA A 1 138 ? 16.709 -9.142 -29.707 1.00 32.56 138 ALA A N 1
ATOM 1007 C CA . ALA A 1 138 ? 15.650 -8.274 -29.202 1.00 32.56 138 ALA A CA 1
ATOM 1008 C C . ALA A 1 138 ? 16.260 -7.376 -28.121 1.00 32.56 138 ALA A C 1
ATOM 1010 O O . ALA A 1 138 ? 16.024 -7.556 -26.930 1.00 32.56 138 ALA A O 1
ATOM 1011 N N . SER A 1 139 ? 17.114 -6.453 -28.562 1.00 34.94 139 SER A N 1
ATOM 1012 C CA . SER A 1 139 ? 17.687 -5.374 -27.761 1.00 34.94 139 SER A CA 1
ATOM 1013 C C . SER A 1 139 ? 17.333 -4.049 -28.430 1.00 34.94 139 SER A C 1
ATOM 1015 O O . SER A 1 139 ? 17.744 -3.841 -29.566 1.00 34.94 139 SER A O 1
ATOM 1017 N N . GLU A 1 140 ? 16.610 -3.197 -27.697 1.00 38.91 140 GLU A N 1
ATOM 1018 C CA . GLU A 1 140 ? 16.323 -1.779 -27.971 1.00 38.91 140 GLU A CA 1
ATOM 1019 C C . GLU A 1 140 ? 15.592 -1.440 -29.301 1.00 38.91 140 GLU A C 1
ATOM 1021 O O . GLU A 1 140 ? 15.969 -1.899 -30.376 1.00 38.91 140 GLU A O 1
ATOM 1026 N N . PRO A 1 141 ? 14.571 -0.558 -29.300 1.00 39.94 141 PRO A N 1
ATOM 1027 C CA . PRO A 1 141 ? 14.102 0.044 -30.540 1.00 39.94 141 PRO A CA 1
ATOM 1028 C C . PRO A 1 141 ? 15.177 1.015 -31.048 1.00 39.94 141 PRO A C 1
ATOM 1030 O O . PRO A 1 141 ? 15.385 2.098 -30.499 1.00 39.94 141 PRO A O 1
ATOM 1033 N N . ASP A 1 142 ? 15.881 0.596 -32.098 1.00 39.19 142 ASP A N 1
ATOM 1034 C CA . ASP A 1 142 ? 16.921 1.344 -32.796 1.00 39.19 142 ASP A CA 1
ATOM 1035 C C . ASP A 1 142 ? 16.508 2.795 -33.101 1.00 39.19 142 ASP A C 1
ATOM 1037 O O . ASP A 1 142 ? 15.629 3.078 -33.924 1.00 39.19 142 ASP A O 1
ATOM 1041 N N . ALA A 1 143 ? 17.263 3.748 -32.549 1.00 41.56 143 ALA A N 1
ATOM 1042 C CA . ALA A 1 143 ? 17.211 5.174 -32.884 1.00 41.56 143 ALA A CA 1
ATOM 1043 C C . ALA A 1 143 ? 17.504 5.485 -34.377 1.00 41.56 143 ALA A C 1
ATOM 1045 O O . ALA A 1 143 ? 17.473 6.646 -34.789 1.00 41.56 143 ALA A O 1
ATOM 1046 N N . LYS A 1 144 ? 17.769 4.467 -35.211 1.00 41.81 144 LYS A N 1
ATOM 1047 C CA . LYS A 1 144 ? 17.842 4.585 -36.675 1.00 41.81 144 LYS A CA 1
ATOM 1048 C C . LYS A 1 144 ? 16.469 4.672 -37.347 1.00 41.81 144 LYS A C 1
ATOM 1050 O O . LYS A 1 144 ? 16.370 5.371 -38.352 1.00 41.81 144 LYS A O 1
ATOM 1055 N N . SER A 1 145 ? 15.410 4.078 -36.785 1.00 42.19 145 SER A N 1
ATOM 1056 C CA . SER A 1 145 ? 14.081 4.089 -37.426 1.00 42.19 145 SER A CA 1
ATOM 1057 C C . SER A 1 145 ? 13.414 5.471 -37.395 1.00 42.19 145 SER A C 1
ATOM 1059 O O . SER A 1 145 ? 12.740 5.858 -38.342 1.00 42.19 145 SER A O 1
ATOM 1061 N N . TYR A 1 146 ? 13.667 6.276 -36.357 1.00 39.59 146 TYR A N 1
ATOM 1062 C CA . TYR A 1 146 ? 13.138 7.646 -36.270 1.00 39.5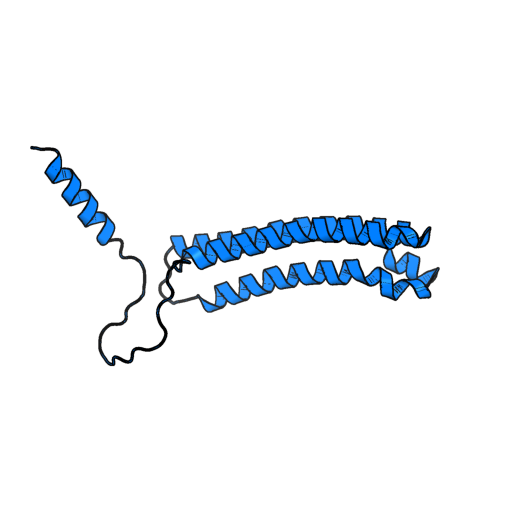9 146 TYR A CA 1
ATOM 1063 C C . TYR A 1 146 ? 13.792 8.626 -37.258 1.00 39.59 146 TYR A C 1
ATOM 1065 O O . TYR A 1 146 ? 13.223 9.680 -37.546 1.00 39.59 146 TYR A O 1
ATOM 1073 N N . ARG A 1 147 ? 14.986 8.314 -37.782 1.00 43.31 147 ARG A N 1
ATOM 1074 C CA . ARG A 1 147 ? 15.704 9.195 -38.716 1.00 43.31 147 ARG A CA 1
ATOM 1075 C C . ARG A 1 147 ? 15.273 8.995 -40.173 1.00 43.31 147 ARG A C 1
ATOM 1077 O O . ARG A 1 147 ? 15.400 9.940 -40.947 1.00 43.31 147 ARG A O 1
ATOM 1084 N N . GLU A 1 148 ? 14.746 7.824 -40.539 1.00 50.12 148 GLU A N 1
ATOM 1085 C CA . GLU A 1 148 ? 14.252 7.574 -41.904 1.00 50.12 148 GLU A CA 1
ATOM 1086 C C . GLU A 1 148 ? 12.826 8.104 -42.124 1.00 50.12 148 GLU A C 1
ATOM 1088 O O . GLU A 1 148 ? 12.570 8.732 -43.154 1.00 50.12 148 GLU A O 1
ATOM 1093 N N . ASP A 1 149 ? 11.933 8.000 -41.132 1.00 42.75 149 ASP A N 1
ATOM 1094 C CA . ASP A 1 149 ? 10.547 8.481 -41.274 1.00 42.75 149 ASP A CA 1
ATOM 1095 C C . ASP A 1 149 ? 10.436 10.018 -41.360 1.00 42.75 149 ASP A C 1
ATOM 1097 O O . ASP A 1 149 ? 9.669 10.552 -42.164 1.00 42.75 149 ASP A O 1
ATOM 1101 N N . TYR A 1 150 ? 11.255 10.773 -40.616 1.00 46.66 150 TYR A N 1
ATOM 1102 C CA . TYR A 1 150 ? 11.274 12.244 -40.727 1.00 46.66 150 TYR A CA 1
ATOM 1103 C C . TYR A 1 150 ? 12.001 12.759 -41.985 1.00 46.66 150 TYR A C 1
ATOM 1105 O O . TYR A 1 150 ? 11.739 13.881 -42.426 1.00 46.66 150 TYR A O 1
ATOM 1113 N N . GLY A 1 151 ? 12.877 11.952 -42.597 1.00 39.53 151 GLY A N 1
ATOM 1114 C CA . GLY A 1 151 ? 13.518 12.272 -43.877 1.00 39.53 151 GLY A CA 1
ATOM 1115 C C . GLY A 1 151 ? 12.557 12.157 -45.066 1.00 39.53 151 GLY A C 1
ATOM 1116 O O . GLY A 1 151 ? 12.588 12.991 -45.971 1.00 39.53 151 GLY A O 1
ATOM 1117 N N . ALA A 1 152 ? 11.644 11.181 -45.029 1.00 46.88 152 ALA A N 1
ATOM 1118 C CA . ALA A 1 152 ? 10.637 10.975 -46.071 1.00 46.88 152 ALA A CA 1
ATOM 1119 C C . ALA A 1 152 ? 9.541 12.060 -46.077 1.00 46.88 152 ALA A C 1
ATOM 1121 O O . ALA A 1 152 ? 9.059 12.448 -47.142 1.00 46.88 152 ALA A O 1
ATOM 1122 N N . VAL A 1 153 ? 9.189 12.618 -44.910 1.00 48.84 153 VAL A N 1
ATOM 1123 C CA . VAL A 1 153 ? 8.179 13.692 -44.801 1.00 48.84 153 VAL A CA 1
ATOM 1124 C C . VAL A 1 153 ? 8.703 15.039 -45.321 1.00 48.84 153 VAL A C 1
ATOM 1126 O O . VAL A 1 153 ? 7.927 15.825 -45.865 1.00 48.84 153 VAL A O 1
ATOM 1129 N N . SER A 1 154 ? 10.014 15.303 -45.242 1.00 47.00 154 SER A N 1
ATOM 1130 C CA . SER A 1 154 ? 10.599 16.531 -45.807 1.00 47.00 154 SER A CA 1
ATOM 1131 C C . SER A 1 154 ? 10.582 16.553 -47.341 1.00 47.00 154 SER A C 1
ATOM 1133 O O . SER A 1 154 ? 10.471 17.629 -47.918 1.00 47.00 154 SER A O 1
ATOM 1135 N N . ALA A 1 155 ? 10.652 15.396 -48.011 1.00 47.69 155 ALA A N 1
ATOM 1136 C CA . ALA A 1 155 ? 10.646 15.311 -49.477 1.00 47.69 155 ALA A CA 1
ATOM 1137 C C . ALA A 1 155 ? 9.241 15.451 -50.101 1.00 47.69 155 ALA A C 1
ATOM 1139 O O . ALA A 1 155 ? 9.112 15.667 -51.306 1.00 47.69 155 ALA A O 1
ATOM 1140 N N . ALA A 1 156 ? 8.180 15.348 -49.294 1.00 49.31 156 ALA A N 1
ATOM 1141 C CA . ALA A 1 156 ? 6.795 15.507 -49.738 1.00 49.31 156 ALA A CA 1
ATOM 1142 C C . ALA A 1 156 ? 6.278 16.958 -49.643 1.00 49.31 156 ALA A C 1
ATOM 1144 O O . ALA A 1 156 ? 5.162 17.226 -50.082 1.00 49.31 156 ALA A O 1
ATOM 1145 N N . ARG A 1 157 ? 7.063 17.889 -49.075 1.00 50.50 157 ARG A N 1
ATOM 1146 C CA . ARG A 1 157 ? 6.675 19.300 -48.869 1.00 50.50 157 ARG A CA 1
ATOM 1147 C C . ARG A 1 157 ? 7.249 20.281 -49.907 1.00 50.50 157 ARG A C 1
ATOM 1149 O O . ARG A 1 157 ? 6.896 21.453 -49.859 1.00 50.50 157 ARG A O 1
ATOM 1156 N N . ASP A 1 158 ? 8.049 19.795 -50.858 1.00 48.34 158 ASP A N 1
ATOM 1157 C CA . ASP A 1 158 ? 8.589 20.568 -51.993 1.00 48.34 158 ASP A CA 1
ATOM 1158 C C . ASP A 1 158 ? 7.983 20.126 -53.344 1.00 48.34 158 ASP A C 1
ATOM 1160 O O . ASP A 1 158 ? 8.662 20.096 -54.375 1.00 48.34 158 ASP A O 1
ATOM 1164 N N . ARG A 1 159 ? 6.695 19.755 -53.355 1.00 48.38 159 ARG A N 1
ATOM 1165 C CA . ARG A 1 159 ? 5.922 19.531 -54.583 1.00 48.38 159 ARG A CA 1
ATOM 1166 C C . ARG A 1 159 ? 4.576 20.245 -54.540 1.00 48.38 159 ARG A C 1
ATOM 1168 O O . ARG A 1 159 ? 3.951 20.240 -53.458 1.00 48.38 159 ARG A O 1
#

Radius of gyration: 25.03 Å; chains: 1; bounding box: 43×44×85 Å